Protein AF-A0A2W4N9J8-F1 (afdb_monomer)

Nearest PDB structures (foldseek):
  6u1s-assembly1_A  TM=6.183E-01  e=8.794E+00  synthetic construct

Secondary structure (DSSP, 8-state):
-GGG-S----SS-THHHHHHHHHHHHHHHHHHHHHHHHHHHHHHHHHHHHTT---HHHHHHHHHHHHHHHHHHHHHHHHTS---

Sequence (84 aa):
SQTTADLVFQGERLGSVVEALAVAKASHRMALQNFGLSLAYNTIFVPLAVAGYATPLIAAIAMSSSSIAVTANAVRLRSKRLKV

Radius of gyration: 19.11 Å; Cα contacts (8 Å, |Δi|>4): 19; chains: 1; bounding box: 37×31×52 Å

pLDDT: mean 74.1, std 9.46, range [42.09, 87.56]

Solvent-accessible surface area (backbone atoms only — not comparable to full-atom values): 5098 Å² total; per-residue (Å²): 118,77,89,77,51,96,72,84,82,92,66,94,64,69,64,60,56,59,51,50,53,52,48,52,56,52,52,53,54,50,52,53,52,54,50,52,53,51,47,56,49,48,67,52,48,52,58,32,42,75,71,70,71,55,56,73,64,62,55,52,51,54,56,52,51,50,52,49,52,53,53,52,52,53,53,51,56,58,68,73,60,81,80,125

Foldseek 3Di:
DCVPDPDDDDDDDCVVVVVVVVVVVLVVVLVVVLVVLVCVLCVVQVVCVVVVNDDVVVVVVSVVVSVVVSVVSVVVVVVVRPPD

Structure (mmCIF, N/CA/C/O backbone):
data_AF-A0A2W4N9J8-F1
#
_entry.id   AF-A0A2W4N9J8-F1
#
loop_
_atom_site.group_PDB
_atom_site.id
_atom_site.type_symbol
_atom_site.label_atom_id
_atom_site.label_alt_id
_atom_site.label_comp_id
_atom_site.label_asym_id
_atom_site.label_entity_id
_atom_site.label_seq_id
_atom_site.pdbx_PDB_ins_code
_atom_site.Cartn_x
_atom_site.Cartn_y
_atom_site.Cartn_z
_atom_site.occupancy
_atom_site.B_iso_or_equiv
_atom_site.auth_seq_id
_atom_site.auth_comp_id
_atom_site.auth_asym_id
_atom_site.auth_atom_id
_atom_site.pdbx_PDB_model_num
ATOM 1 N N . SER A 1 1 ? -9.645 -17.692 28.524 1.00 57.16 1 SER A N 1
ATOM 2 C CA . SER A 1 1 ? -8.326 -17.101 28.809 1.00 57.16 1 SER A CA 1
ATOM 3 C C . SER A 1 1 ? -8.074 -15.952 27.852 1.00 57.16 1 SER A C 1
ATOM 5 O O . SER A 1 1 ? -8.236 -16.145 26.656 1.00 57.16 1 SER A O 1
ATOM 7 N N . GLN A 1 2 ? -7.726 -14.760 28.350 1.00 72.25 2 GLN A N 1
ATOM 8 C CA . GLN A 1 2 ? -7.399 -13.594 27.503 1.00 72.25 2 GLN A CA 1
ATOM 9 C C . GLN A 1 2 ? -6.158 -13.833 26.621 1.00 72.25 2 GLN A C 1
ATOM 11 O O . GLN A 1 2 ? -5.956 -13.145 25.631 1.00 72.25 2 GLN A O 1
ATOM 16 N N . THR A 1 3 ? -5.368 -14.857 26.945 1.00 75.00 3 THR A N 1
ATOM 17 C CA . THR A 1 3 ? -4.186 -15.318 26.207 1.00 75.00 3 THR A CA 1
ATOM 18 C C . THR A 1 3 ? -4.464 -15.850 24.797 1.00 75.00 3 THR A C 1
ATOM 20 O O . THR A 1 3 ? -3.515 -16.106 24.068 1.00 75.00 3 THR A O 1
ATOM 23 N N . THR A 1 4 ? -5.728 -16.020 24.398 1.00 77.81 4 THR A N 1
ATOM 24 C CA . THR A 1 4 ? -6.116 -16.451 23.038 1.00 77.81 4 THR A CA 1
ATOM 25 C C . THR A 1 4 ? -6.761 -15.319 22.227 1.00 77.81 4 THR A C 1
ATOM 27 O O . THR A 1 4 ? -7.185 -15.540 21.100 1.00 77.81 4 THR A O 1
ATOM 30 N N . ALA A 1 5 ? -6.882 -14.111 22.786 1.00 80.62 5 ALA A N 1
ATOM 31 C CA . ALA A 1 5 ? -7.505 -12.987 22.094 1.00 80.62 5 ALA A CA 1
ATOM 32 C C . ALA A 1 5 ? -6.466 -12.175 21.301 1.00 80.62 5 ALA A C 1
ATOM 34 O O . ALA A 1 5 ? -5.482 -11.714 21.873 1.00 80.62 5 ALA A O 1
ATOM 35 N N . ASP A 1 6 ? -6.728 -11.930 20.012 1.00 82.12 6 ASP A N 1
ATOM 36 C CA . ASP A 1 6 ? -5.893 -11.063 19.158 1.00 82.12 6 ASP A CA 1
ATOM 37 C C . ASP A 1 6 ? -5.983 -9.575 19.547 1.00 82.12 6 ASP A C 1
ATOM 39 O O . ASP A 1 6 ? -5.100 -8.776 19.235 1.00 82.12 6 ASP A O 1
ATOM 43 N N . LEU A 1 7 ? -7.067 -9.193 20.233 1.00 80.62 7 LEU A N 1
ATOM 44 C CA . LEU A 1 7 ? -7.344 -7.846 20.731 1.00 80.62 7 LEU A CA 1
ATOM 45 C C . LEU A 1 7 ? -7.970 -7.933 22.127 1.00 80.62 7 LEU A C 1
ATOM 47 O O . LEU A 1 7 ? -9.010 -8.567 22.310 1.00 80.62 7 LEU A O 1
ATOM 51 N N . VAL A 1 8 ? -7.362 -7.254 23.103 1.00 85.50 8 VAL A N 1
ATOM 52 C CA . VAL A 1 8 ? -7.881 -7.137 24.474 1.00 85.50 8 VAL A CA 1
ATOM 53 C C . VAL A 1 8 ? -8.241 -5.681 24.744 1.00 85.50 8 VAL A C 1
ATOM 55 O O . VAL A 1 8 ? -7.380 -4.803 24.740 1.00 85.50 8 VAL A O 1
ATOM 58 N N . PHE A 1 9 ? -9.524 -5.420 24.984 1.00 84.50 9 PHE A N 1
ATOM 59 C CA . PHE A 1 9 ? -10.032 -4.086 25.290 1.00 84.50 9 PHE A CA 1
ATOM 60 C C . PHE A 1 9 ? -10.097 -3.897 26.805 1.00 84.50 9 PHE A C 1
ATOM 62 O O . PHE A 1 9 ? -10.803 -4.625 27.498 1.00 84.50 9 PHE A O 1
ATOM 69 N N . GLN A 1 10 ? -9.354 -2.920 27.319 1.00 77.12 10 GLN A N 1
ATOM 70 C CA . GLN A 1 10 ? -9.333 -2.590 28.743 1.00 77.12 10 GLN A CA 1
ATOM 71 C C . GLN A 1 10 ? -10.291 -1.416 28.996 1.00 77.12 10 GLN A C 1
ATOM 73 O O . GLN A 1 10 ? -9.919 -0.256 28.834 1.00 77.12 10 GLN A O 1
ATOM 78 N N . GLY A 1 11 ? -11.553 -1.716 29.315 1.00 75.88 11 GLY A N 1
ATOM 79 C CA . GLY A 1 11 ? -12.576 -0.723 29.671 1.00 75.88 11 GLY A CA 1
ATOM 80 C C . GLY A 1 11 ? -14.010 -1.208 29.430 1.00 75.88 11 GLY A C 1
ATOM 81 O O . GLY A 1 11 ? -14.235 -2.115 28.638 1.00 75.88 11 GLY A O 1
ATOM 82 N N . GLU A 1 12 ? -14.994 -0.585 30.089 1.00 69.94 12 GLU A N 1
ATOM 83 C CA . GLU A 1 12 ? -16.412 -0.997 29.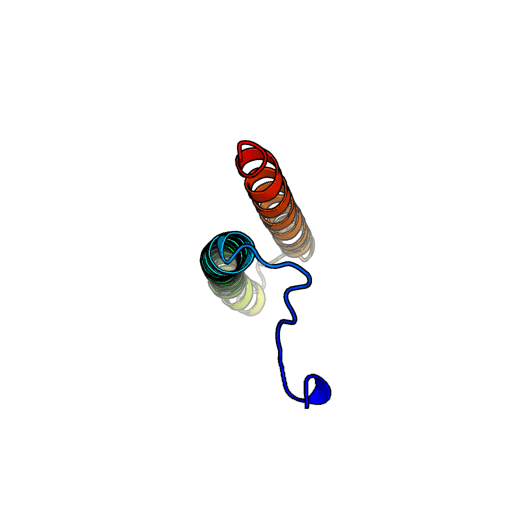997 1.00 69.94 12 GLU A CA 1
ATOM 84 C C . GLU A 1 12 ? -17.124 -0.530 28.714 1.00 69.94 12 GLU A C 1
ATOM 86 O O . GLU A 1 12 ? -18.215 -0.991 28.381 1.00 69.94 12 GLU A O 1
ATOM 91 N N . ARG A 1 13 ? 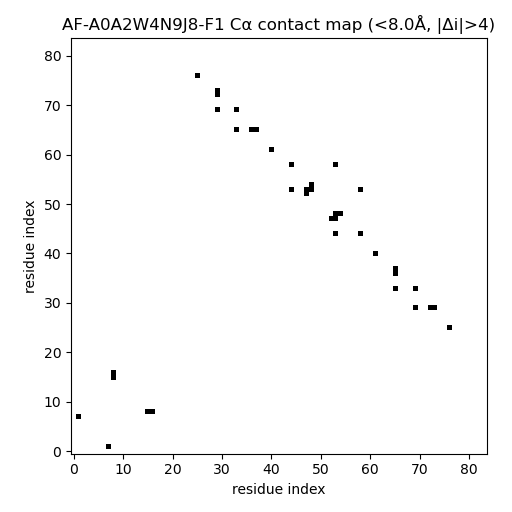-16.523 0.401 27.964 1.00 75.25 13 ARG A N 1
ATOM 92 C CA . ARG A 1 13 ? -17.146 0.998 26.775 1.00 75.25 13 ARG A CA 1
ATOM 93 C C . ARG A 1 13 ? -16.801 0.191 25.523 1.00 75.25 13 ARG A C 1
ATOM 95 O O . ARG A 1 13 ? -15.643 0.147 25.123 1.00 75.25 13 ARG A O 1
ATOM 102 N N . LEU A 1 14 ? -17.819 -0.311 24.816 1.00 79.19 14 LEU A N 1
ATOM 103 C CA . LEU A 1 14 ? -17.667 -0.989 23.513 1.00 79.19 14 LEU A CA 1
ATOM 104 C C . LEU A 1 14 ? -17.137 -0.088 22.376 1.00 79.19 14 LEU A C 1
ATOM 106 O O . LEU A 1 14 ? -16.835 -0.583 21.290 1.00 79.19 14 LEU A O 1
ATOM 110 N N . GLY A 1 15 ? -17.020 1.227 22.588 1.00 80.31 15 GLY A N 1
ATOM 111 C CA . GLY A 1 15 ? -16.578 2.174 21.555 1.00 80.31 15 GLY A CA 1
ATOM 112 C C . GLY A 1 15 ? -15.188 1.867 20.980 1.00 80.31 15 GLY A C 1
ATOM 113 O O . GLY A 1 15 ? -14.954 2.080 19.791 1.00 80.31 15 GLY A O 1
ATOM 114 N N . SER A 1 16 ? -14.298 1.282 21.781 1.00 80.75 16 SER A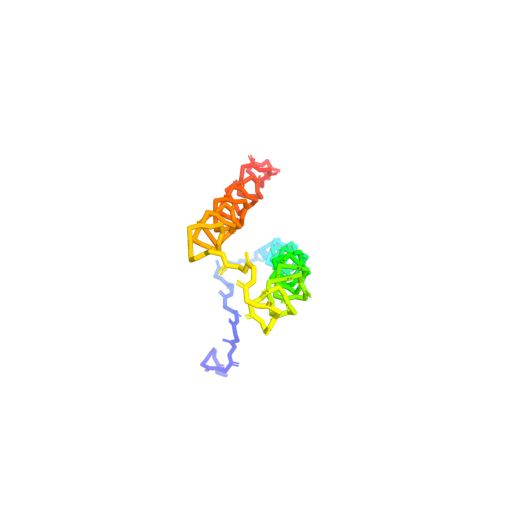 N 1
ATOM 115 C CA . SER A 1 16 ? -12.953 0.870 21.364 1.00 80.75 16 SER A CA 1
ATOM 116 C C . SER A 1 16 ? -12.964 -0.267 20.328 1.00 80.75 16 SER A C 1
ATOM 118 O O . SER A 1 16 ? -12.086 -0.322 19.467 1.00 80.75 16 SER A O 1
ATOM 120 N N . VAL A 1 17 ? -14.003 -1.111 20.313 1.00 86.00 17 VAL A N 1
ATOM 121 C CA . VAL A 1 17 ? -14.202 -2.140 19.275 1.00 86.00 17 VAL A CA 1
ATOM 122 C C . VAL A 1 17 ? -14.518 -1.498 17.922 1.00 86.00 17 VAL A C 1
ATOM 124 O O . VAL A 1 17 ? -13.966 -1.891 16.893 1.00 86.00 17 VAL A O 1
ATOM 127 N N . VAL A 1 18 ? -15.379 -0.474 17.911 1.00 85.12 18 VAL A N 1
ATOM 128 C CA . VAL A 1 18 ? -15.741 0.268 16.690 1.00 85.12 18 VAL A CA 1
ATOM 129 C C . VAL A 1 18 ? -14.521 0.993 16.126 1.00 85.12 18 VAL A C 1
ATOM 131 O O . VAL A 1 18 ? -14.284 0.975 14.914 1.00 85.12 18 VAL A O 1
ATOM 134 N N . GLU A 1 19 ? -13.713 1.590 17.003 1.00 82.31 19 GLU A N 1
ATOM 135 C CA . GLU A 1 19 ? -12.466 2.233 16.613 1.00 82.31 19 GLU A CA 1
ATOM 136 C C . GLU A 1 19 ? -11.499 1.234 15.969 1.00 82.31 19 GLU A C 1
ATOM 138 O O . GLU A 1 19 ? -11.048 1.480 14.842 1.00 82.31 19 GLU A O 1
ATOM 143 N N . ALA A 1 20 ? -11.258 0.095 16.627 1.00 85.19 20 ALA A N 1
ATOM 144 C CA . ALA A 1 20 ? -10.389 -0.972 16.139 1.00 85.19 20 ALA A CA 1
ATOM 145 C C . ALA A 1 20 ? -10.841 -1.504 14.772 1.00 85.19 20 ALA A C 1
ATOM 147 O O . ALA A 1 20 ? -10.033 -1.591 13.845 1.00 85.19 20 ALA A O 1
ATOM 148 N N . LEU A 1 21 ? -12.140 -1.770 14.595 1.00 87.56 21 LEU A N 1
ATOM 149 C CA . LEU A 1 21 ? -12.686 -2.239 13.319 1.00 87.56 21 LEU A CA 1
ATOM 150 C C . LEU A 1 21 ? -12.471 -1.212 12.207 1.00 87.56 21 LEU A C 1
ATOM 152 O O . LEU A 1 21 ? -12.104 -1.542 11.075 1.00 87.56 21 LEU A O 1
ATOM 156 N N . ALA A 1 22 ? -12.693 0.060 12.517 1.00 84.56 22 ALA A N 1
ATOM 157 C CA . ALA A 1 22 ? -12.466 1.104 11.549 1.00 84.56 22 ALA A CA 1
ATOM 158 C C . ALA A 1 22 ? -10.962 1.195 11.206 1.00 84.56 22 ALA A C 1
ATOM 160 O O . ALA A 1 22 ? -10.638 1.481 10.050 1.00 84.56 22 ALA A O 1
ATOM 161 N N . VAL A 1 23 ? -10.049 1.043 12.181 1.00 82.94 23 VAL A N 1
ATOM 162 C CA . VAL A 1 23 ? -8.593 1.098 11.937 1.00 82.94 23 VAL A CA 1
ATOM 163 C C . VAL A 1 23 ? -8.201 -0.056 11.026 1.00 82.94 23 VAL A C 1
ATOM 165 O O . VAL A 1 23 ? -7.580 0.186 9.994 1.00 82.94 23 VAL A O 1
ATOM 168 N N . ALA A 1 24 ? -8.672 -1.270 11.317 1.00 85.19 24 ALA A N 1
ATOM 169 C CA . ALA A 1 24 ? -8.445 -2.453 10.494 1.00 85.19 24 ALA A CA 1
ATOM 170 C C . ALA A 1 24 ? -8.874 -2.238 9.031 1.00 85.19 24 ALA A C 1
ATOM 172 O O . ALA A 1 24 ? -8.088 -2.472 8.112 1.00 85.19 24 ALA A O 1
ATOM 173 N N . LYS A 1 25 ? -10.080 -1.699 8.791 1.00 85.75 25 LYS A N 1
ATOM 174 C CA . LYS A 1 25 ? -10.570 -1.387 7.431 1.00 85.75 25 LYS A CA 1
ATOM 175 C C . LYS A 1 25 ? -9.679 -0.386 6.696 1.00 85.75 25 LYS A C 1
ATOM 177 O O . LYS A 1 25 ? -9.466 -0.504 5.488 1.00 85.75 25 LYS A O 1
ATOM 182 N N . ALA A 1 26 ? -9.190 0.627 7.402 1.00 80.12 26 ALA A N 1
ATOM 183 C CA . ALA A 1 26 ? -8.344 1.646 6.804 1.00 80.12 26 ALA A CA 1
ATOM 184 C C . ALA A 1 26 ? -6.936 1.110 6.493 1.00 80.12 26 ALA A C 1
ATOM 186 O O . ALA A 1 26 ? -6.446 1.336 5.387 1.00 80.12 26 ALA A O 1
ATOM 187 N N . SER A 1 27 ? -6.348 0.331 7.405 1.00 80.75 27 SER A N 1
ATOM 188 C CA . SER A 1 27 ? -5.077 -0.367 7.189 1.00 80.75 27 SER A CA 1
ATOM 189 C C . SER A 1 27 ? -5.158 -1.338 6.012 1.00 80.75 27 SER A C 1
ATOM 191 O O . SER A 1 27 ? -4.280 -1.330 5.154 1.00 80.75 27 SER A O 1
ATOM 193 N N . HIS A 1 28 ? -6.246 -2.107 5.898 1.00 83.94 28 HIS A N 1
ATOM 194 C CA . HIS A 1 28 ? -6.460 -3.019 4.773 1.00 83.94 28 HIS A CA 1
ATOM 195 C C . HIS A 1 28 ? -6.512 -2.281 3.427 1.00 83.94 28 HIS A C 1
ATOM 197 O O . HIS A 1 28 ? -5.864 -2.682 2.461 1.00 83.94 28 HIS A O 1
ATOM 203 N N . ARG A 1 29 ? -7.228 -1.149 3.357 1.00 81.94 29 ARG A N 1
ATOM 204 C CA . ARG A 1 29 ? -7.275 -0.333 2.134 1.00 81.94 29 ARG A CA 1
ATOM 205 C C . ARG A 1 29 ? -5.895 0.201 1.749 1.00 81.94 29 ARG A C 1
ATOM 207 O O . ARG A 1 29 ? -5.562 0.205 0.569 1.00 81.94 29 ARG A O 1
ATOM 214 N N . MET A 1 30 ? -5.096 0.634 2.721 1.00 77.62 30 MET A N 1
ATOM 215 C CA . MET A 1 30 ? -3.730 1.083 2.454 1.00 77.62 30 MET A CA 1
ATOM 216 C C . MET A 1 30 ? -2.828 -0.062 1.989 1.00 77.62 30 MET A C 1
ATOM 218 O O . MET A 1 30 ? -2.047 0.127 1.063 1.00 77.62 30 MET A O 1
ATOM 222 N N . ALA A 1 31 ? -2.960 -1.253 2.578 1.00 79.19 31 ALA A N 1
ATOM 223 C CA . ALA A 1 31 ? -2.213 -2.430 2.146 1.00 79.19 31 ALA A CA 1
ATOM 224 C C . ALA A 1 31 ? -2.484 -2.750 0.667 1.00 79.19 31 ALA A C 1
ATOM 226 O O . ALA A 1 31 ? -1.540 -2.929 -0.098 1.00 79.19 31 ALA A O 1
ATOM 227 N N . LEU A 1 32 ? -3.752 -2.715 0.239 1.00 83.88 32 LEU A N 1
ATOM 228 C CA . LEU A 1 32 ? -4.124 -2.909 -1.167 1.00 83.88 32 LEU A CA 1
ATOM 229 C C . LEU A 1 32 ? -3.560 -1.821 -2.093 1.00 83.88 32 LEU A C 1
ATOM 231 O O . LEU A 1 32 ? -3.104 -2.131 -3.189 1.00 83.88 32 LEU A O 1
ATOM 235 N N . GLN A 1 33 ? -3.548 -0.558 -1.660 1.00 80.31 33 GLN A N 1
ATOM 236 C CA . GLN A 1 33 ? -2.949 0.538 -2.433 1.00 80.31 33 GLN A CA 1
ATOM 237 C C . GLN A 1 33 ? -1.438 0.349 -2.611 1.00 80.31 33 GLN A C 1
ATOM 239 O O . GLN A 1 33 ? -0.924 0.496 -3.718 1.00 80.31 33 GLN A O 1
ATOM 244 N N . ASN A 1 34 ? -0.737 -0.023 -1.540 1.00 75.56 34 ASN A N 1
ATOM 245 C CA . ASN A 1 34 ? 0.702 -0.281 -1.574 1.00 75.56 34 ASN A CA 1
ATOM 246 C C . ASN A 1 34 ? 1.031 -1.488 -2.455 1.00 75.56 34 ASN A C 1
ATOM 248 O O . ASN A 1 34 ? 1.994 -1.454 -3.218 1.00 75.56 34 ASN A O 1
ATOM 252 N N . PHE A 1 35 ? 0.212 -2.538 -2.375 1.00 80.88 35 PHE A N 1
ATOM 253 C CA . PHE A 1 35 ? 0.358 -3.717 -3.216 1.00 80.88 35 PHE A CA 1
ATOM 254 C C . PHE A 1 35 ? 0.143 -3.376 -4.694 1.00 80.88 35 PHE A C 1
ATOM 256 O O . PHE A 1 35 ? 0.957 -3.759 -5.529 1.00 80.88 35 PHE A O 1
ATOM 263 N N . GLY A 1 36 ? -0.889 -2.587 -5.014 1.00 82.56 36 GLY A N 1
ATOM 264 C CA . GLY A 1 36 ? -1.139 -2.106 -6.373 1.00 82.56 36 GLY A CA 1
ATOM 265 C C . GLY A 1 36 ? 0.014 -1.266 -6.930 1.00 82.56 36 GLY A C 1
ATOM 266 O O . GLY A 1 36 ? 0.426 -1.473 -8.069 1.00 82.56 36 GLY A O 1
ATOM 267 N N . LEU A 1 37 ? 0.584 -0.370 -6.118 1.00 75.75 37 LEU A N 1
ATOM 268 C CA . LEU A 1 37 ? 1.737 0.445 -6.509 1.00 75.75 37 LEU A CA 1
ATOM 269 C C . LEU A 1 37 ? 2.992 -0.411 -6.746 1.00 75.75 37 LEU A C 1
ATOM 271 O O . LEU A 1 37 ? 3.679 -0.230 -7.749 1.00 75.75 37 LEU A O 1
ATOM 275 N N . SER A 1 38 ? 3.254 -1.376 -5.858 1.00 73.69 38 SER A N 1
ATOM 276 C CA . SER A 1 38 ? 4.361 -2.329 -6.002 1.00 73.69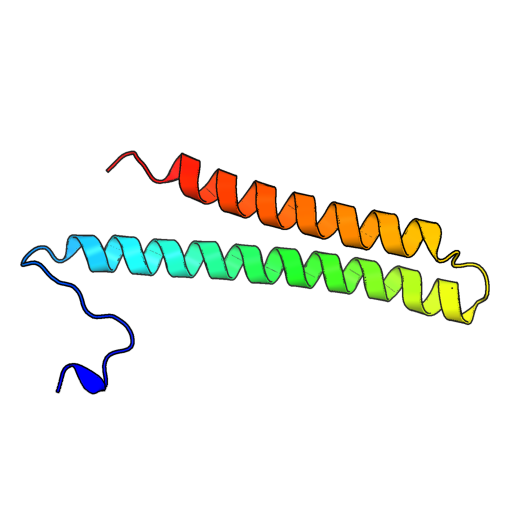 38 SER A CA 1
ATOM 277 C C . SER A 1 38 ? 4.210 -3.185 -7.261 1.00 73.69 38 SER A C 1
ATOM 279 O O . SER A 1 38 ? 5.174 -3.360 -8.007 1.00 73.69 38 SER A O 1
ATOM 281 N N . LEU A 1 39 ? 3.001 -3.680 -7.536 1.00 80.12 39 LEU A N 1
ATOM 282 C CA . LEU A 1 39 ? 2.724 -4.475 -8.727 1.00 80.12 39 LEU A CA 1
ATOM 283 C C . LEU A 1 39 ? 2.942 -3.648 -9.997 1.00 80.12 39 LEU A C 1
ATOM 285 O O . LEU A 1 39 ? 3.700 -4.075 -10.859 1.00 80.12 39 LEU A O 1
ATOM 289 N N . ALA A 1 40 ? 2.364 -2.445 -10.083 1.00 80.56 40 ALA A N 1
ATOM 290 C CA . ALA A 1 40 ? 2.534 -1.557 -11.234 1.00 80.56 40 ALA A CA 1
ATOM 291 C C . ALA A 1 40 ? 4.012 -1.241 -11.504 1.00 80.56 40 ALA A C 1
ATOM 293 O O . ALA A 1 40 ? 4.468 -1.304 -12.645 1.00 80.56 40 ALA A O 1
ATOM 294 N N . TYR A 1 41 ? 4.773 -0.959 -10.445 1.00 73.44 41 TYR A N 1
ATOM 295 C CA . TYR A 1 41 ? 6.208 -0.735 -10.541 1.00 73.44 41 TYR A CA 1
ATOM 296 C C . TYR A 1 41 ? 6.942 -1.969 -11.090 1.00 73.44 41 TYR A C 1
ATOM 298 O O . TYR A 1 41 ? 7.645 -1.865 -12.094 1.00 73.44 41 TYR A O 1
ATOM 306 N N . ASN A 1 42 ? 6.749 -3.146 -10.486 1.00 76.75 42 ASN A N 1
ATOM 307 C CA . ASN A 1 42 ? 7.430 -4.367 -10.919 1.00 76.75 42 ASN A CA 1
ATOM 308 C C . ASN A 1 42 ? 7.026 -4.773 -12.344 1.00 76.75 42 ASN A C 1
ATOM 310 O O . ASN A 1 42 ? 7.885 -5.157 -13.130 1.00 76.75 42 ASN A O 1
ATOM 314 N N . THR A 1 43 ? 5.753 -4.627 -12.717 1.00 82.31 43 THR A N 1
ATOM 315 C CA . THR A 1 43 ? 5.267 -4.917 -14.073 1.00 82.31 43 THR A CA 1
ATOM 316 C C . THR A 1 43 ? 5.916 -4.031 -15.135 1.00 82.31 43 THR A C 1
ATOM 318 O O . THR A 1 43 ? 6.079 -4.487 -16.258 1.00 82.31 43 THR A O 1
ATOM 321 N N . ILE A 1 44 ? 6.315 -2.798 -14.812 1.00 80.75 44 ILE A N 1
ATOM 322 C CA . ILE A 1 44 ? 7.022 -1.915 -15.754 1.00 80.75 44 ILE A CA 1
ATOM 323 C C . ILE A 1 44 ? 8.528 -2.196 -15.736 1.00 80.75 44 ILE A C 1
ATOM 325 O O . ILE A 1 44 ? 9.153 -2.318 -16.788 1.00 80.75 44 ILE A O 1
ATOM 329 N N . PHE A 1 45 ? 9.121 -2.316 -14.549 1.00 75.50 45 PHE A N 1
ATOM 330 C CA . PHE A 1 45 ? 10.572 -2.410 -14.401 1.00 75.50 45 PHE A CA 1
ATOM 331 C C . PHE A 1 45 ? 11.143 -3.778 -14.746 1.00 75.50 45 PHE A C 1
ATOM 333 O O . PHE A 1 45 ? 12.244 -3.834 -15.284 1.00 75.50 45 PHE A O 1
ATOM 340 N N . VAL A 1 46 ? 10.422 -4.870 -14.481 1.00 80.62 46 VAL A N 1
ATOM 341 C CA . VAL A 1 46 ? 10.900 -6.221 -14.809 1.00 80.62 46 VAL A CA 1
ATOM 342 C C . VAL A 1 46 ? 11.073 -6.392 -16.325 1.00 80.62 46 VAL A C 1
ATOM 344 O O . VAL A 1 46 ? 12.176 -6.749 -16.737 1.00 80.62 46 VAL A O 1
ATOM 347 N N . PRO A 1 47 ? 10.089 -6.069 -17.191 1.00 79.81 47 PRO A N 1
ATOM 348 C CA . PRO A 1 47 ? 10.283 -6.127 -18.641 1.00 79.81 47 PRO A CA 1
ATOM 349 C C . PRO A 1 47 ? 11.362 -5.166 -19.133 1.00 79.81 47 PRO A C 1
ATOM 351 O O . PRO A 1 47 ? 12.150 -5.525 -20.002 1.00 79.81 47 PRO A O 1
ATOM 354 N N . LEU A 1 48 ? 11.432 -3.961 -18.561 1.00 81.31 48 LEU A N 1
ATOM 355 C CA . LEU A 1 48 ? 12.426 -2.959 -18.943 1.00 81.31 48 LEU A CA 1
ATOM 356 C C . LEU A 1 48 ? 13.856 -3.401 -18.582 1.00 81.31 48 LEU A C 1
ATOM 358 O O . LEU A 1 48 ? 14.792 -3.135 -19.334 1.00 81.31 48 LEU A O 1
ATOM 362 N N . ALA A 1 49 ? 14.026 -4.104 -17.458 1.00 79.12 49 ALA A N 1
ATOM 363 C CA . ALA A 1 49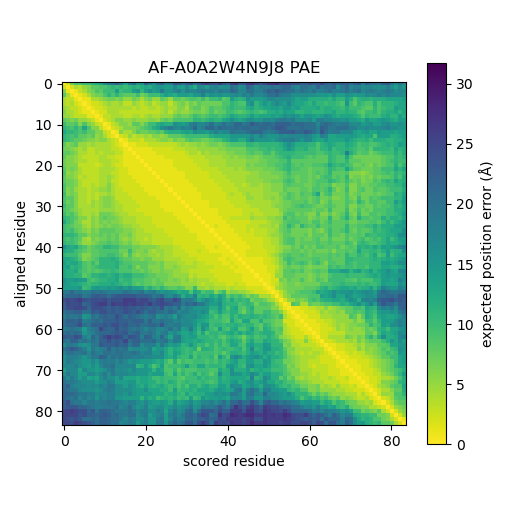 ? 15.291 -4.702 -17.040 1.00 79.12 49 ALA A CA 1
ATOM 364 C C . ALA A 1 49 ? 15.676 -5.887 -17.930 1.00 79.12 49 ALA A C 1
ATOM 366 O O . ALA A 1 49 ? 16.822 -5.969 -18.362 1.00 79.12 49 ALA A O 1
ATOM 367 N N . VAL A 1 50 ? 14.716 -6.754 -18.268 1.00 82.12 50 VAL A N 1
ATOM 368 C CA . VAL A 1 50 ? 14.924 -7.867 -19.212 1.00 82.12 50 VAL A CA 1
ATOM 369 C C . VAL A 1 50 ? 15.296 -7.351 -20.606 1.00 82.12 50 VAL A C 1
ATOM 371 O O . VAL A 1 50 ? 16.152 -7.931 -21.264 1.00 82.12 50 VAL A O 1
ATOM 374 N N . ALA A 1 51 ? 14.712 -6.231 -21.039 1.00 85.06 51 ALA A N 1
ATOM 375 C CA . ALA A 1 51 ? 15.041 -5.569 -22.299 1.00 85.06 51 ALA A CA 1
ATOM 376 C C . ALA A 1 51 ? 16.367 -4.774 -22.261 1.00 85.06 51 ALA A C 1
ATOM 378 O O . ALA A 1 51 ? 16.774 -4.232 -23.284 1.00 85.06 51 ALA A O 1
ATOM 379 N N . GLY A 1 52 ? 17.040 -4.688 -21.106 1.00 76.88 52 GLY A N 1
ATOM 380 C CA . GLY A 1 52 ? 18.330 -4.004 -20.947 1.00 76.88 52 GLY A CA 1
ATOM 381 C C . GLY A 1 52 ? 18.258 -2.477 -20.812 1.00 76.88 52 GLY A C 1
ATOM 382 O O . GLY A 1 52 ? 19.297 -1.822 -20.788 1.00 76.88 52 GLY A O 1
ATOM 383 N N . TYR A 1 53 ? 17.058 -1.897 -20.697 1.00 70.19 53 TYR A N 1
ATOM 384 C CA . TYR A 1 53 ? 16.840 -0.444 -20.647 1.00 70.19 53 TYR A CA 1
ATOM 385 C C . TYR A 1 53 ? 16.625 0.117 -19.231 1.00 70.19 53 TYR A C 1
ATOM 387 O O . TYR A 1 53 ? 16.616 1.336 -19.048 1.00 70.19 53 TYR A O 1
ATOM 395 N N . ALA A 1 54 ? 16.438 -0.728 -18.213 1.00 64.19 54 ALA A N 1
ATOM 396 C CA . ALA A 1 54 ? 16.247 -0.253 -16.843 1.00 64.19 54 ALA A CA 1
ATOM 397 C C . ALA A 1 54 ? 17.585 0.099 -16.176 1.00 64.19 54 ALA A C 1
ATOM 399 O O . ALA A 1 54 ? 18.415 -0.768 -15.909 1.00 64.19 54 ALA A O 1
ATOM 400 N N . THR A 1 55 ? 17.769 1.375 -15.836 1.00 66.44 55 THR A N 1
ATOM 401 C CA . THR A 1 55 ? 18.884 1.812 -14.989 1.00 66.44 55 THR A CA 1
ATOM 402 C C . THR A 1 55 ? 18.526 1.640 -13.503 1.00 66.44 55 THR A C 1
ATOM 404 O O . THR A 1 55 ? 17.421 2.015 -13.095 1.00 66.44 55 THR A O 1
ATOM 407 N N . PRO A 1 56 ? 19.451 1.141 -12.653 1.00 65.75 56 PRO A N 1
ATOM 408 C CA . PRO A 1 56 ? 19.231 0.977 -11.207 1.00 65.75 56 PRO A CA 1
ATOM 409 C C . PRO A 1 56 ? 18.750 2.250 -10.488 1.00 65.75 56 PRO A C 1
ATOM 411 O O . PRO A 1 56 ? 18.098 2.181 -9.448 1.00 65.75 56 PRO A O 1
ATOM 414 N N . LEU A 1 57 ? 19.039 3.421 -11.060 1.00 65.19 57 LEU A N 1
ATOM 415 C CA . LEU A 1 57 ? 18.668 4.725 -10.522 1.00 65.19 57 LEU A CA 1
ATOM 416 C C . LEU A 1 57 ? 17.148 4.955 -10.501 1.00 65.19 57 LEU A C 1
ATOM 418 O O . LEU A 1 57 ? 16.609 5.385 -9.483 1.00 65.19 57 LEU A O 1
ATOM 422 N N . ILE A 1 58 ? 16.437 4.647 -11.593 1.00 66.69 58 ILE A N 1
ATOM 423 C CA . ILE A 1 58 ? 14.980 4.871 -11.655 1.00 66.69 58 ILE A CA 1
ATOM 424 C C . ILE A 1 58 ? 14.261 3.863 -10.749 1.00 66.69 58 ILE A C 1
ATOM 426 O O . ILE A 1 58 ? 13.272 4.201 -10.095 1.00 66.69 58 ILE A O 1
ATOM 430 N N . ALA A 1 59 ? 14.822 2.657 -10.636 1.00 66.69 59 ALA A N 1
ATOM 431 C CA . ALA A 1 59 ? 14.339 1.643 -9.718 1.00 66.69 59 ALA A CA 1
ATOM 432 C C . ALA A 1 59 ? 14.409 2.109 -8.251 1.00 66.69 59 ALA A C 1
ATOM 434 O O . ALA A 1 59 ? 13.430 2.026 -7.505 1.00 66.69 59 ALA A O 1
ATOM 435 N N . ALA A 1 60 ? 15.545 2.690 -7.854 1.00 66.69 60 ALA A N 1
ATOM 436 C CA . ALA A 1 60 ? 15.745 3.239 -6.516 1.00 66.69 60 ALA A CA 1
ATOM 437 C C . ALA A 1 60 ? 14.817 4.431 -6.214 1.00 66.69 60 ALA A C 1
ATOM 439 O O . ALA A 1 60 ? 14.249 4.510 -5.122 1.00 66.69 60 ALA A O 1
ATOM 440 N N . ILE A 1 61 ? 14.618 5.339 -7.178 1.00 67.19 61 ILE A N 1
ATOM 441 C CA . ILE A 1 61 ? 13.735 6.505 -7.012 1.00 67.19 61 ILE A CA 1
ATOM 442 C C . ILE A 1 61 ? 12.288 6.061 -6.790 1.00 67.19 61 ILE A C 1
ATOM 444 O O . ILE A 1 61 ? 11.643 6.539 -5.859 1.00 67.19 61 ILE A O 1
ATOM 448 N N . ALA A 1 62 ? 11.794 5.116 -7.590 1.00 67.75 62 ALA A N 1
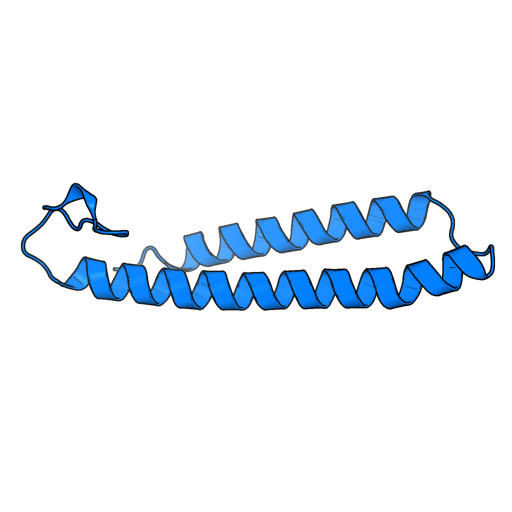ATOM 449 C CA . ALA A 1 62 ? 10.424 4.625 -7.485 1.00 67.75 62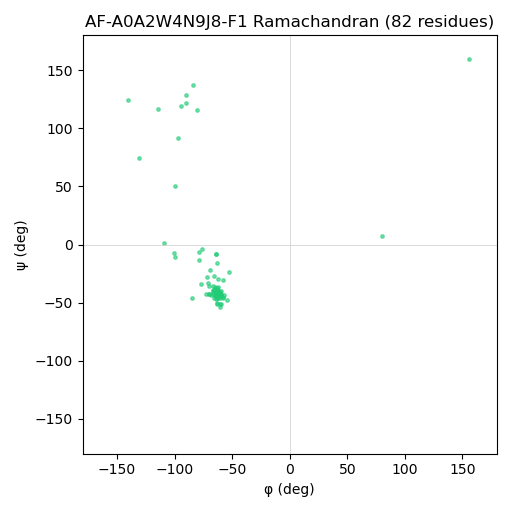 ALA A CA 1
ATOM 450 C C . ALA A 1 62 ? 10.171 3.788 -6.213 1.00 67.75 62 ALA A C 1
ATOM 452 O O . ALA A 1 62 ? 9.101 3.885 -5.598 1.00 67.75 62 ALA A O 1
ATOM 453 N N . MET A 1 63 ? 11.161 3.000 -5.775 1.00 69.69 63 MET A N 1
ATOM 454 C CA . MET A 1 63 ? 11.103 2.276 -4.500 1.00 69.69 63 MET A CA 1
ATOM 455 C C . MET A 1 63 ? 11.041 3.252 -3.314 1.00 69.69 63 MET A C 1
ATOM 457 O O . MET A 1 63 ? 10.217 3.091 -2.409 1.00 69.69 63 MET A O 1
ATOM 461 N N . SER A 1 64 ? 11.853 4.311 -3.351 1.00 69.56 64 SER A N 1
ATOM 462 C CA . SER A 1 64 ? 11.887 5.337 -2.306 1.00 69.56 64 SER A CA 1
ATOM 463 C C . SER A 1 64 ? 10.618 6.203 -2.301 1.00 69.56 64 SER A C 1
ATOM 465 O O . SER A 1 64 ? 10.012 6.420 -1.248 1.00 69.56 64 SER A O 1
ATOM 467 N N . SER A 1 65 ? 10.122 6.616 -3.474 1.00 69.25 65 SER A N 1
ATOM 468 C CA . SER A 1 65 ? 8.889 7.405 -3.594 1.00 69.25 65 SER A CA 1
ATOM 469 C C . SER A 1 65 ? 7.653 6.631 -3.135 1.00 69.25 65 SER A C 1
ATOM 471 O O . SER A 1 65 ? 6.770 7.210 -2.500 1.00 69.25 65 SER A O 1
ATOM 473 N N . SER A 1 66 ? 7.598 5.319 -3.395 1.00 67.00 66 SER A N 1
ATOM 474 C CA . SER A 1 66 ? 6.514 4.460 -2.903 1.00 67.00 66 SER A CA 1
ATOM 475 C C . SER A 1 66 ? 6.493 4.412 -1.378 1.00 67.00 66 SER A C 1
ATOM 477 O O . SER A 1 66 ? 5.436 4.602 -0.783 1.00 67.00 66 SER A O 1
ATOM 479 N N . SER A 1 67 ? 7.652 4.257 -0.733 1.00 70.62 67 SER A N 1
ATOM 480 C CA . SER A 1 67 ? 7.770 4.273 0.732 1.00 70.62 67 SER A CA 1
ATO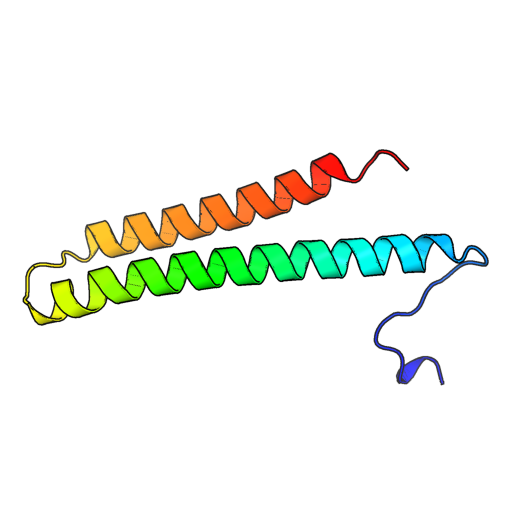M 481 C C . SER A 1 67 ? 7.304 5.600 1.350 1.00 70.62 67 SER A C 1
ATOM 483 O O . SER A 1 67 ? 6.568 5.614 2.345 1.00 70.62 67 SER A O 1
ATOM 485 N N . ILE A 1 68 ? 7.651 6.729 0.721 1.00 73.00 68 ILE A N 1
ATOM 486 C CA . ILE A 1 68 ? 7.197 8.061 1.145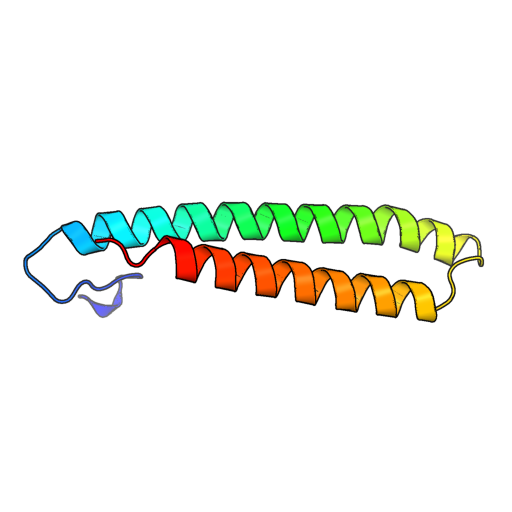 1.00 73.00 68 ILE A CA 1
ATOM 487 C C . ILE A 1 68 ? 5.674 8.184 1.002 1.00 73.00 68 ILE A C 1
ATOM 489 O O . ILE A 1 68 ? 5.014 8.645 1.932 1.00 73.00 68 ILE A O 1
ATOM 493 N N . ALA A 1 69 ? 5.094 7.721 -0.109 1.00 70.81 69 ALA A N 1
ATOM 494 C CA . ALA A 1 69 ? 3.645 7.736 -0.319 1.00 70.81 69 ALA A CA 1
ATOM 495 C C . ALA A 1 69 ? 2.897 6.851 0.698 1.00 70.81 69 ALA A C 1
ATOM 497 O O . ALA A 1 69 ? 1.873 7.269 1.246 1.00 70.81 69 ALA A O 1
ATOM 498 N N . VAL A 1 70 ? 3.432 5.663 1.005 1.00 67.62 70 VAL A N 1
ATOM 499 C CA . VAL A 1 70 ? 2.903 4.754 2.036 1.00 67.62 70 VAL A CA 1
ATOM 500 C C . VAL A 1 70 ? 2.909 5.431 3.406 1.00 67.62 70 VAL A C 1
ATOM 502 O O . VAL A 1 70 ? 1.886 5.469 4.095 1.00 67.62 70 VAL A O 1
ATOM 505 N N . THR A 1 71 ? 4.053 5.996 3.790 1.00 72.94 71 THR A N 1
ATOM 506 C CA . THR A 1 71 ? 4.251 6.626 5.100 1.00 72.94 71 THR A CA 1
ATOM 507 C C . THR A 1 71 ? 3.387 7.881 5.239 1.00 72.94 71 THR A C 1
ATOM 509 O O . THR A 1 71 ? 2.726 8.073 6.260 1.00 72.94 71 THR A O 1
ATOM 512 N N . ALA A 1 72 ? 3.295 8.701 4.189 1.00 72.19 72 ALA A N 1
ATOM 513 C CA . ALA A 1 72 ? 2.420 9.868 4.152 1.00 72.19 72 ALA A CA 1
ATOM 514 C C . ALA A 1 72 ? 0.935 9.484 4.282 1.00 72.19 72 ALA A C 1
ATOM 516 O O . ALA A 1 72 ? 0.202 10.115 5.048 1.00 72.19 72 ALA A O 1
ATOM 517 N N . ASN A 1 73 ? 0.486 8.419 3.608 1.00 67.12 73 ASN A N 1
ATOM 518 C CA . ASN A 1 73 ? -0.883 7.915 3.751 1.00 67.12 73 ASN A CA 1
ATOM 519 C C . ASN A 1 73 ? -1.165 7.379 5.163 1.00 67.12 73 ASN A C 1
ATOM 521 O O . ASN A 1 73 ? -2.239 7.645 5.710 1.00 67.12 73 ASN A O 1
ATOM 525 N N . ALA A 1 74 ? -0.198 6.702 5.787 1.00 66.69 74 ALA A N 1
ATOM 526 C CA . ALA A 1 74 ? -0.304 6.225 7.166 1.00 66.69 74 ALA A CA 1
ATOM 527 C C . ALA A 1 74 ? -0.456 7.375 8.169 1.00 66.69 74 ALA A C 1
ATOM 529 O O . ALA A 1 74 ? -1.344 7.357 9.026 1.00 66.69 74 ALA A O 1
ATOM 530 N N . VAL A 1 75 ? 0.360 8.420 8.025 1.00 68.88 75 VAL A N 1
ATOM 531 C CA . VAL A 1 75 ? 0.290 9.616 8.874 1.00 68.88 75 VAL A CA 1
ATOM 532 C C . VAL A 1 75 ? -1.017 10.384 8.640 1.00 68.88 75 VAL A C 1
ATOM 534 O O . VAL A 1 75 ? -1.651 10.823 9.600 1.00 68.88 75 VAL A O 1
ATOM 537 N N . ARG A 1 76 ? -1.492 10.487 7.391 1.00 68.88 76 ARG A N 1
ATOM 538 C CA . ARG A 1 76 ? -2.770 11.144 7.064 1.00 68.88 76 ARG A CA 1
ATOM 539 C C . ARG A 1 76 ? -3.969 10.432 7.691 1.00 68.88 76 ARG A C 1
ATOM 541 O O . ARG A 1 76 ? -4.902 11.097 8.145 1.00 68.88 76 ARG A O 1
ATOM 548 N N . LEU A 1 77 ? -3.943 9.100 7.747 1.00 63.59 77 LEU A N 1
ATOM 549 C CA . LEU A 1 77 ? -4.971 8.310 8.419 1.00 63.59 77 LEU A CA 1
ATOM 550 C C . LEU A 1 77 ? -4.983 8.563 9.935 1.00 63.59 77 LEU A C 1
ATOM 552 O O . LEU A 1 77 ? -6.062 8.723 10.505 1.00 63.59 77 LEU A O 1
ATOM 556 N N . ARG A 1 78 ? -3.805 8.681 10.566 1.00 63.09 78 ARG A N 1
ATOM 557 C CA . ARG A 1 78 ? -3.672 9.061 11.984 1.00 63.09 78 ARG A CA 1
ATOM 558 C C . ARG A 1 78 ? -4.228 10.463 12.252 1.00 63.09 78 ARG A C 1
ATOM 560 O O . ARG A 1 78 ? -4.945 10.665 13.225 1.00 63.09 78 ARG A O 1
ATOM 567 N N . SER A 1 79 ? -3.966 11.418 11.359 1.00 58.66 79 SER A N 1
ATOM 568 C CA . SER A 1 79 ? -4.412 12.809 11.525 1.00 58.66 79 SER A CA 1
ATOM 569 C C . SER A 1 79 ? -5.922 13.004 11.337 1.00 58.66 79 SER A C 1
ATOM 571 O O . SER A 1 79 ? -6.497 13.906 11.937 1.00 58.66 79 SER A O 1
ATOM 573 N N . LYS A 1 80 ? -6.592 12.160 10.538 1.00 55.69 80 LYS A N 1
ATOM 574 C CA . LYS A 1 80 ? -8.059 12.202 10.371 1.00 55.69 80 LYS A CA 1
ATOM 575 C C . LYS A 1 80 ? -8.842 11.541 11.517 1.00 55.69 80 LYS A C 1
ATOM 577 O O . LYS A 1 80 ? -10.066 11.617 11.513 1.00 55.69 80 LYS A O 1
ATOM 582 N N . ARG A 1 81 ? -8.167 10.888 12.467 1.00 57.44 81 ARG A N 1
ATOM 583 C CA . ARG A 1 81 ? -8.780 10.029 13.497 1.00 57.44 81 ARG A CA 1
ATOM 584 C C . ARG A 1 81 ? -8.956 10.642 14.878 1.00 57.44 81 ARG A C 1
ATOM 586 O O . ARG A 1 81 ? -9.620 10.027 15.696 1.00 57.44 81 ARG A O 1
ATOM 593 N N . LEU A 1 82 ? -8.430 11.834 15.143 1.00 49.72 82 LEU A N 1
ATOM 594 C CA . LEU A 1 82 ? -8.524 12.458 16.471 1.00 49.72 82 LEU A CA 1
ATOM 595 C C . LEU A 1 82 ? -9.641 13.506 16.547 1.00 49.72 82 LEU A C 1
ATOM 597 O O . LEU A 1 82 ? -9.435 14.637 16.972 1.00 49.72 82 LEU A O 1
ATOM 601 N N . LYS A 1 83 ? -10.838 13.112 16.113 1.00 42.09 83 LYS A N 1
ATOM 602 C CA . LYS A 1 83 ? -12.098 13.735 16.531 1.00 42.09 83 LYS A CA 1
ATOM 603 C C . LYS A 1 83 ? -13.038 12.608 16.945 1.00 42.09 83 LYS A C 1
ATOM 605 O O . LYS A 1 83 ? -13.898 12.205 16.165 1.00 42.09 83 LYS A O 1
ATOM 610 N N . VAL A 1 84 ? -12.775 12.044 18.119 1.00 43.91 84 VAL A N 1
ATOM 611 C CA . VAL A 1 84 ? -13.766 11.296 18.900 1.00 43.91 84 VAL A CA 1
ATOM 612 C C . VAL A 1 84 ? -14.186 12.205 20.039 1.00 43.91 84 VAL A C 1
ATOM 614 O O . VAL A 1 84 ? -13.271 12.837 20.614 1.00 43.91 84 VAL A O 1
#

Mean predicted aligned error: 10.1 Å